Protein AF-A0A7J9TNV3-F1 (afdb_monomer)

pLDDT: mean 76.49, std 9.89, range [49.19, 90.56]

Nearest PDB structures (foldseek):
  3q84-assembly2_H  TM=3.879E-01  e=8.525E+00  Homo sapiens
  6ixg-assembly2_B  TM=2.573E-01  e=8.007E+00  Homo sapiens

Sequence (112 aa):
MNIDLKENTARYLLFAIIISISIIVYSFFTGTLLWGIIAAVLIIILTLLLSEFIISQVKIVNFIEKVKGFLIEPSKTYDASKEDTLGDATKYFVILMMIFAILNVISSHVFF

Foldseek 3Di:
DVVVLVVVLVVLLVVLVVVLVVLCVVCVVVVNNVVSNVVSVVSNVVSVVVSVVVVVVVVVVVVVVLVVCCVVPVPVSCVVCVPDDPVVVVVVVVVVVVVVVVVVVVVVVVVD

Secondary structure (DSSP, 8-state):
-HHHHHHHHHHHHHHHHHHHHHHHHHHHHTT-HHHHHHHHHHHHHHHHHHHHHHHHHHHHHHHHHHHHHHHH-HHHHHHHHTT--THHHHHHHHHHHHHHHHHHHHHHHH--

Solvent-accessible surface area (backbone atoms only — not comparable to full-atom values): 6152 Å² total; per-residue (Å²): 113,73,64,61,51,53,51,52,48,51,52,53,51,54,52,43,49,55,51,28,52,52,41,38,56,52,17,54,77,70,74,41,45,71,60,20,50,53,51,31,52,50,50,49,53,50,52,53,53,52,52,53,48,54,53,52,52,53,51,50,54,53,47,52,50,48,53,53,34,42,75,76,44,43,70,68,40,46,70,75,46,73,82,69,68,66,66,65,62,51,51,55,54,54,52,51,52,51,52,54,53,52,51,51,56,54,51,57,63,74,78,104

Radius of gyration: 20.19 Å; Cα contacts (8 Å, |Δi|>4): 38; chains: 1; bounding box: 49×39×49 Å

Structure (mmCIF, N/CA/C/O backbone):
data_AF-A0A7J9TNV3-F1
#
_entry.id   AF-A0A7J9TNV3-F1
#
loop_
_atom_site.group_PDB
_atom_site.id
_atom_site.type_symbol
_atom_site.label_atom_id
_atom_site.label_alt_id
_atom_site.label_comp_id
_atom_site.label_asym_id
_atom_site.label_entity_id
_atom_site.label_seq_id
_atom_site.pdbx_PDB_ins_code
_atom_site.Cartn_x
_atom_site.Cartn_y
_atom_site.Cartn_z
_atom_site.occupancy
_atom_site.B_iso_or_equiv
_atom_site.auth_seq_id
_atom_site.auth_comp_id
_atom_site.auth_asym_id
_atom_site.auth_atom_id
_atom_site.pdbx_PDB_model_num
ATOM 1 N N . MET A 1 1 ? -9.564 14.264 11.545 1.00 51.31 1 MET A N 1
ATOM 2 C CA . MET A 1 1 ? -9.025 12.899 11.751 1.00 51.31 1 MET A CA 1
ATOM 3 C C . MET A 1 1 ? -8.926 12.084 10.460 1.00 51.31 1 MET A C 1
ATOM 5 O O . MET A 1 1 ? -7.852 11.577 10.190 1.00 51.31 1 MET A O 1
ATOM 9 N N . ASN A 1 2 ? -9.973 11.975 9.625 1.00 51.62 2 ASN A N 1
ATOM 10 C CA . ASN A 1 2 ? -9.883 11.228 8.350 1.00 51.62 2 ASN A CA 1
ATOM 11 C C . ASN A 1 2 ? -9.091 11.984 7.246 1.00 51.62 2 ASN A C 1
ATOM 13 O O . ASN A 1 2 ? -8.449 11.376 6.396 1.00 51.62 2 ASN A O 1
ATOM 17 N N . ILE A 1 3 ? -9.088 13.324 7.294 1.00 58.34 3 ILE A N 1
ATOM 18 C CA . ILE A 1 3 ? -8.397 14.191 6.320 1.00 58.34 3 ILE A CA 1
ATOM 19 C C . ILE A 1 3 ? -6.869 14.136 6.505 1.00 58.34 3 ILE A C 1
ATOM 21 O O . ILE A 1 3 ? -6.164 13.881 5.532 1.00 58.34 3 ILE A O 1
ATOM 25 N N . ASP A 1 4 ? -6.372 14.246 7.743 1.00 61.09 4 ASP A N 1
ATOM 26 C CA . ASP A 1 4 ? -4.941 14.087 8.064 1.00 61.09 4 ASP A CA 1
ATOM 27 C C . ASP A 1 4 ? -4.385 12.727 7.638 1.00 61.09 4 ASP A C 1
ATOM 29 O O . ASP A 1 4 ? -3.266 12.622 7.146 1.00 61.09 4 ASP A O 1
ATOM 33 N N . LEU A 1 5 ? -5.174 11.663 7.794 1.00 62.84 5 LEU A N 1
ATOM 34 C CA . LEU A 1 5 ? -4.738 10.307 7.473 1.00 62.84 5 LEU A CA 1
ATOM 35 C C . LEU A 1 5 ? -4.632 10.083 5.961 1.00 62.84 5 LEU A C 1
ATOM 37 O O . LEU A 1 5 ? -3.684 9.452 5.486 1.00 62.84 5 LEU A O 1
ATOM 41 N N . LYS A 1 6 ? -5.571 10.650 5.195 1.00 64.44 6 LYS A N 1
ATOM 42 C CA . LYS A 1 6 ? -5.529 10.644 3.730 1.00 64.44 6 LYS A CA 1
ATOM 43 C C . LYS A 1 6 ? -4.349 11.463 3.203 1.00 64.44 6 LYS A C 1
ATOM 45 O O . LYS A 1 6 ? -3.681 11.029 2.268 1.00 64.44 6 LYS A O 1
ATOM 50 N N . GLU A 1 7 ? -4.060 12.605 3.826 1.00 70.94 7 GLU A N 1
ATOM 51 C CA . GLU A 1 7 ? -2.897 13.431 3.493 1.00 70.94 7 GLU A CA 1
ATOM 52 C C . GLU A 1 7 ? -1.580 12.705 3.799 1.00 70.94 7 GLU A C 1
ATOM 54 O O . GLU A 1 7 ? -0.676 12.682 2.965 1.00 70.94 7 GLU A O 1
ATOM 59 N N . ASN A 1 8 ? -1.485 12.038 4.951 1.00 72.94 8 ASN A N 1
ATOM 60 C CA . ASN A 1 8 ? -0.287 11.289 5.317 1.00 72.94 8 ASN A CA 1
ATOM 61 C C . ASN A 1 8 ? -0.070 10.091 4.378 1.00 72.94 8 ASN A C 1
ATOM 63 O O . ASN A 1 8 ? 1.040 9.857 3.906 1.00 72.94 8 ASN A O 1
ATOM 67 N N . THR A 1 9 ? -1.147 9.394 4.008 1.00 74.25 9 THR A N 1
ATOM 68 C CA . THR A 1 9 ? -1.109 8.312 3.008 1.00 74.25 9 THR A CA 1
ATOM 69 C C . THR A 1 9 ? -0.636 8.820 1.643 1.00 74.25 9 THR A C 1
ATOM 71 O O . THR A 1 9 ? 0.215 8.195 1.014 1.00 74.25 9 THR A O 1
ATOM 74 N N . ALA A 1 10 ? -1.114 9.989 1.204 1.00 79.69 10 ALA A N 1
ATOM 75 C CA . ALA A 1 10 ? -0.658 10.613 -0.037 1.00 79.69 10 ALA A CA 1
ATOM 76 C C . ALA A 1 10 ? 0.837 10.969 0.010 1.00 79.69 10 ALA A C 1
ATOM 78 O O . ALA A 1 10 ? 1.554 10.728 -0.959 1.00 79.69 10 ALA A O 1
ATOM 79 N N . ARG A 1 11 ? 1.333 11.474 1.146 1.00 80.06 11 ARG A N 1
ATOM 80 C CA . ARG A 1 11 ? 2.765 11.748 1.344 1.00 80.06 11 ARG A CA 1
ATOM 81 C C . ARG A 1 11 ? 3.603 10.470 1.227 1.00 80.06 11 ARG A C 1
ATOM 83 O O . ARG A 1 11 ? 4.596 10.478 0.504 1.00 80.06 11 ARG A O 1
ATOM 90 N N . TYR A 1 12 ? 3.191 9.361 1.850 1.00 80.94 12 TYR A N 1
ATOM 91 C CA . TYR A 1 12 ? 3.894 8.075 1.720 1.00 80.94 12 TYR A CA 1
ATOM 92 C C . TYR A 1 12 ? 3.911 7.549 0.279 1.00 80.94 12 TYR A C 1
ATOM 94 O O . TYR A 1 12 ? 4.951 7.086 -0.187 1.00 80.94 12 TYR A O 1
ATOM 102 N N . LEU A 1 13 ? 2.799 7.675 -0.453 1.00 81.69 13 LEU A N 1
ATOM 103 C CA . LEU A 1 13 ? 2.732 7.294 -1.867 1.00 81.69 13 LEU A CA 1
ATOM 104 C C . LE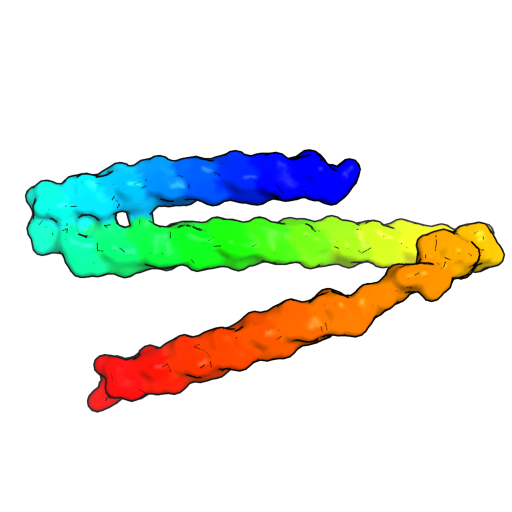U A 1 13 ? 3.669 8.138 -2.739 1.00 81.69 13 LEU A C 1
ATOM 106 O O . LEU A 1 13 ? 4.351 7.592 -3.603 1.00 81.69 13 LEU A O 1
ATOM 110 N N . LEU A 1 14 ? 3.757 9.447 -2.491 1.00 84.00 14 LEU A N 1
ATOM 111 C CA . LEU A 1 14 ? 4.684 10.325 -3.208 1.00 84.00 14 LEU A CA 1
ATOM 112 C C . LEU A 1 14 ? 6.146 9.919 -2.980 1.00 84.00 14 LEU A C 1
ATOM 114 O O . LEU A 1 14 ? 6.904 9.809 -3.944 1.00 84.00 14 LEU A O 1
ATOM 118 N N . PHE A 1 15 ? 6.540 9.628 -1.737 1.00 85.00 15 PHE A N 1
ATOM 119 C CA . PHE A 1 15 ? 7.888 9.129 -1.446 1.00 85.00 15 PHE A CA 1
ATOM 120 C C . PHE A 1 15 ? 8.165 7.780 -2.116 1.00 85.00 15 PHE A C 1
ATOM 122 O O . PHE A 1 15 ? 9.225 7.604 -2.717 1.00 85.00 15 PHE A O 1
ATOM 129 N N . ALA A 1 16 ? 7.208 6.850 -2.067 1.00 84.19 16 ALA A N 1
ATOM 130 C CA . ALA A 1 16 ? 7.342 5.547 -2.710 1.00 84.19 16 ALA A CA 1
ATOM 131 C C . ALA A 1 16 ? 7.533 5.676 -4.227 1.00 84.19 16 ALA A C 1
ATOM 133 O O . ALA A 1 16 ? 8.388 4.992 -4.782 1.00 84.19 16 ALA A O 1
ATOM 134 N N . ILE A 1 17 ? 6.810 6.588 -4.886 1.00 87.12 17 ILE A N 1
ATOM 135 C CA . ILE A 1 17 ? 6.955 6.866 -6.323 1.00 87.12 17 ILE A CA 1
ATOM 136 C C . ILE A 1 17 ? 8.354 7.409 -6.640 1.00 87.12 17 ILE A C 1
ATOM 138 O O . ILE A 1 17 ? 9.001 6.913 -7.560 1.00 87.12 17 ILE A O 1
ATOM 142 N N . ILE A 1 18 ? 8.853 8.376 -5.864 1.00 89.94 18 ILE A N 1
ATOM 143 C CA . ILE A 1 18 ? 10.191 8.959 -6.065 1.00 89.94 18 ILE A CA 1
ATOM 144 C C . ILE A 1 18 ? 11.286 7.887 -5.926 1.00 89.94 18 ILE A C 1
ATOM 146 O O . ILE A 1 18 ? 12.202 7.814 -6.750 1.00 89.94 18 ILE A O 1
ATOM 150 N N . ILE A 1 19 ? 11.173 7.020 -4.917 1.00 89.81 19 ILE A N 1
ATOM 151 C CA . ILE A 1 19 ? 12.099 5.901 -4.701 1.00 89.81 19 ILE A CA 1
ATOM 152 C C . ILE A 1 19 ? 12.000 4.888 -5.848 1.00 89.81 19 ILE A C 1
ATOM 154 O O . ILE A 1 19 ? 1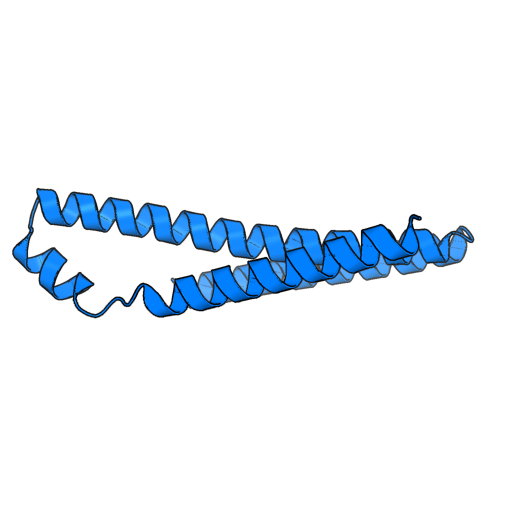3.024 4.476 -6.387 1.00 89.81 19 ILE A O 1
ATOM 158 N N . SER A 1 20 ? 10.782 4.538 -6.271 1.00 87.50 20 SER A N 1
ATOM 159 C CA . SER A 1 20 ? 10.538 3.624 -7.394 1.00 87.50 20 SER A CA 1
ATOM 160 C C . SER A 1 20 ? 11.194 4.117 -8.683 1.00 87.50 20 SER A C 1
ATOM 162 O O . SER A 1 20 ? 11.921 3.372 -9.334 1.00 87.50 20 SER A O 1
ATOM 164 N N . ILE A 1 21 ? 10.997 5.393 -9.023 1.00 89.75 21 ILE A N 1
ATOM 165 C CA . ILE A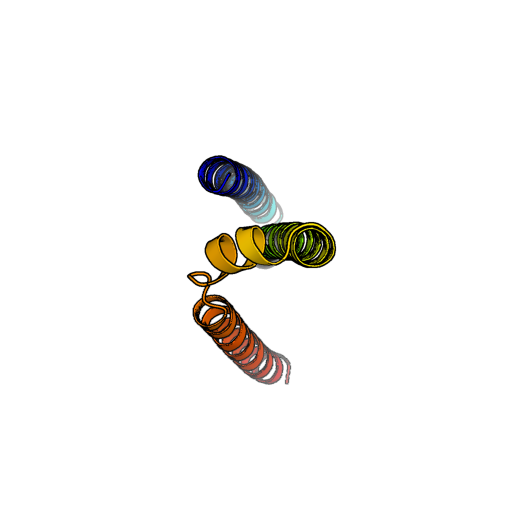 1 21 ? 11.595 6.016 -10.209 1.00 89.75 21 ILE A CA 1
ATOM 166 C C . ILE A 1 21 ? 13.123 5.960 -10.121 1.00 89.75 21 ILE A C 1
ATOM 168 O O . ILE A 1 21 ? 13.780 5.572 -11.084 1.00 89.75 21 ILE A O 1
ATOM 172 N N . SER A 1 22 ? 13.687 6.282 -8.956 1.00 89.00 22 SER A N 1
ATOM 173 C CA . SER A 1 22 ? 15.138 6.255 -8.736 1.00 89.00 22 SER A CA 1
ATOM 174 C C . SER A 1 22 ? 15.724 4.849 -8.922 1.00 89.00 22 SER A C 1
ATOM 176 O O . SER A 1 22 ? 16.772 4.692 -9.549 1.00 89.00 22 SER A O 1
ATOM 178 N N . ILE A 1 23 ? 15.027 3.816 -8.439 1.00 89.56 23 ILE A N 1
ATOM 179 C CA . ILE A 1 23 ? 15.427 2.408 -8.583 1.00 89.56 23 ILE A CA 1
ATOM 180 C C . ILE A 1 23 ? 15.331 1.947 -10.036 1.00 89.56 23 ILE A C 1
ATOM 182 O O . ILE A 1 23 ? 16.240 1.279 -10.522 1.00 89.56 23 ILE A O 1
ATOM 186 N N . ILE A 1 24 ? 14.263 2.318 -10.746 1.00 88.19 24 ILE A N 1
ATOM 187 C CA . ILE A 1 24 ? 14.090 1.969 -12.161 1.00 88.19 24 ILE A CA 1
ATOM 188 C C . ILE A 1 24 ? 15.208 2.592 -13.001 1.00 88.19 24 ILE A C 1
ATOM 190 O O . ILE A 1 24 ? 15.819 1.900 -13.815 1.00 88.19 24 ILE A O 1
ATOM 194 N N . VAL A 1 25 ? 15.523 3.871 -12.767 1.00 90.56 25 VAL A N 1
ATOM 195 C CA . VAL A 1 25 ? 16.619 4.562 -13.460 1.00 90.56 25 VAL A CA 1
ATOM 196 C C . VAL A 1 25 ? 17.958 3.891 -13.156 1.00 90.56 25 VAL A C 1
ATOM 198 O O . VAL A 1 25 ? 18.694 3.568 -14.083 1.00 90.56 25 VAL A O 1
ATOM 201 N N . TYR A 1 26 ? 18.262 3.611 -11.886 1.00 87.56 26 TYR A N 1
ATOM 202 C CA . TYR A 1 26 ? 19.494 2.914 -11.504 1.00 87.56 26 TYR A CA 1
ATOM 203 C C . TYR A 1 26 ? 19.610 1.534 -12.169 1.00 87.56 26 TYR A C 1
ATOM 205 O O . TYR A 1 26 ? 20.645 1.189 -12.736 1.00 87.56 26 TYR A O 1
ATOM 213 N N . SER A 1 27 ? 18.519 0.771 -12.162 1.00 88.75 27 SER A N 1
ATOM 214 C CA . SER A 1 27 ? 18.466 -0.583 -12.707 1.00 88.75 27 SER A CA 1
ATOM 215 C C . SER A 1 27 ? 18.616 -0.634 -14.232 1.00 88.75 27 SER A C 1
ATOM 217 O O . SER A 1 27 ? 19.151 -1.609 -14.769 1.00 88.75 27 SER A O 1
ATOM 219 N N . PHE A 1 28 ? 18.204 0.430 -14.932 1.00 86.94 28 PHE A N 1
ATOM 220 C CA . PHE A 1 28 ? 18.467 0.604 -16.360 1.00 86.94 28 PHE A CA 1
ATOM 221 C C . PHE A 1 28 ? 19.974 0.694 -16.648 1.00 86.94 28 PHE A C 1
ATOM 223 O O . PHE A 1 28 ? 20.461 0.026 -17.557 1.00 86.94 28 PHE A O 1
ATOM 230 N N . PHE A 1 29 ? 20.731 1.448 -15.842 1.00 87.19 29 PHE A N 1
ATOM 231 C CA . PHE A 1 29 ? 22.183 1.591 -16.017 1.00 87.19 29 PHE A CA 1
ATOM 232 C C . PHE A 1 29 ? 22.967 0.314 -15.696 1.00 87.19 29 PHE A C 1
ATOM 234 O O . PHE A 1 29 ? 24.001 0.064 -16.310 1.00 87.19 29 PHE A O 1
ATOM 241 N N . THR A 1 30 ? 22.489 -0.508 -14.762 1.00 87.56 30 THR A N 1
ATOM 242 C CA . THR A 1 30 ? 23.171 -1.747 -14.352 1.00 87.56 30 THR A CA 1
ATOM 243 C C . THR A 1 30 ? 22.800 -2.966 -15.198 1.00 87.56 30 THR A C 1
ATOM 245 O O . THR A 1 30 ? 23.290 -4.061 -14.929 1.00 87.56 30 THR A O 1
ATOM 248 N N . GLY A 1 31 ? 21.925 -2.815 -16.199 1.00 84.62 31 GLY A N 1
ATOM 249 C CA . GLY A 1 31 ? 21.471 -3.920 -17.052 1.00 84.62 31 GLY A CA 1
ATOM 250 C C . GLY A 1 31 ? 20.570 -4.935 -16.337 1.00 84.62 31 GLY A C 1
ATOM 251 O O . GLY A 1 31 ? 20.325 -6.019 -16.857 1.00 84.62 31 GLY A O 1
ATOM 252 N N . THR A 1 32 ? 20.052 -4.599 -15.154 1.00 89.12 32 THR A N 1
ATOM 253 C CA . THR A 1 32 ? 19.218 -5.484 -14.322 1.00 89.12 32 THR A CA 1
ATOM 254 C C . THR A 1 32 ? 17.754 -5.049 -14.303 1.00 89.12 32 THR A C 1
ATOM 256 O O . THR A 1 32 ? 17.061 -5.288 -13.319 1.00 89.12 32 THR A O 1
ATOM 259 N N . LEU A 1 33 ? 17.272 -4.431 -15.390 1.00 82.69 33 LEU A N 1
ATOM 260 C CA . LEU A 1 33 ? 15.971 -3.749 -15.485 1.00 82.69 33 LEU A CA 1
ATOM 261 C C . LEU A 1 33 ? 14.801 -4.537 -14.876 1.00 82.69 33 LEU A C 1
ATOM 263 O O . LEU A 1 33 ? 13.965 -3.981 -14.165 1.00 82.69 33 LEU A O 1
ATOM 267 N N . LEU A 1 34 ? 14.755 -5.844 -15.139 1.00 79.94 34 LEU A N 1
ATOM 268 C CA . LEU A 1 34 ? 13.692 -6.725 -14.663 1.00 79.94 34 LEU A CA 1
ATOM 269 C C . LEU A 1 34 ? 13.650 -6.788 -13.124 1.00 79.94 34 LEU A C 1
ATOM 271 O O . LEU A 1 34 ? 12.577 -6.700 -12.533 1.00 79.94 34 LEU A O 1
ATOM 275 N N . TRP A 1 35 ? 14.814 -6.833 -12.467 1.00 81.19 35 TRP A N 1
ATOM 276 C CA . TRP A 1 35 ? 14.934 -6.790 -11.006 1.00 81.19 35 TRP A CA 1
ATOM 277 C C . TRP A 1 35 ? 14.569 -5.421 -10.429 1.00 81.19 35 TRP A C 1
ATOM 279 O O . TRP A 1 35 ? 13.952 -5.355 -9.367 1.00 81.19 35 TRP A O 1
ATOM 289 N N . GLY A 1 36 ? 14.890 -4.334 -11.135 1.00 85.62 36 GLY A N 1
ATOM 290 C CA . GLY A 1 36 ? 14.483 -2.984 -10.741 1.00 85.62 36 GLY A CA 1
ATOM 291 C C . GLY A 1 36 ? 12.971 -2.795 -10.756 1.00 85.62 36 GLY A C 1
ATOM 292 O O . GLY A 1 36 ? 12.416 -2.234 -9.815 1.00 85.62 36 GLY A O 1
ATOM 293 N N . ILE A 1 37 ? 12.293 -3.318 -11.782 1.00 85.62 37 ILE A N 1
ATOM 294 C CA . ILE A 1 37 ? 10.826 -3.287 -11.875 1.00 85.62 37 ILE A CA 1
ATOM 295 C C . ILE A 1 37 ? 10.200 -4.128 -10.756 1.00 85.62 37 ILE A C 1
ATOM 297 O O . ILE A 1 37 ? 9.271 -3.665 -10.095 1.00 85.62 37 ILE A O 1
ATOM 301 N N . ILE A 1 38 ? 10.730 -5.327 -10.488 1.00 87.25 38 ILE A N 1
ATOM 302 C CA . ILE A 1 38 ? 10.259 -6.176 -9.382 1.00 87.25 38 ILE A CA 1
ATOM 303 C C . ILE A 1 38 ? 10.404 -5.446 -8.037 1.00 87.25 38 ILE A C 1
ATOM 305 O O . ILE A 1 38 ? 9.453 -5.406 -7.257 1.00 87.25 38 ILE A O 1
ATOM 309 N N . ALA A 1 39 ? 11.554 -4.818 -7.775 1.00 86.44 39 ALA A N 1
ATOM 310 C CA . ALA A 1 39 ? 11.789 -4.057 -6.548 1.00 86.44 39 ALA A CA 1
ATOM 311 C C . ALA A 1 39 ? 10.853 -2.842 -6.422 1.00 86.44 39 ALA A C 1
ATOM 313 O O . ALA A 1 39 ? 10.284 -2.606 -5.358 1.00 86.44 39 ALA A O 1
ATOM 314 N N . ALA A 1 40 ? 10.647 -2.103 -7.514 1.00 86.06 40 ALA A N 1
ATOM 315 C CA . ALA A 1 40 ? 9.730 -0.969 -7.583 1.00 86.06 40 ALA A CA 1
ATOM 316 C C . ALA A 1 40 ? 8.286 -1.368 -7.230 1.00 86.06 40 ALA A C 1
ATOM 318 O O . ALA A 1 40 ? 7.656 -0.746 -6.369 1.00 86.06 40 ALA A O 1
ATOM 319 N N . VAL A 1 41 ? 7.786 -2.448 -7.840 1.00 87.62 41 VAL A N 1
ATOM 320 C CA . VAL A 1 41 ? 6.448 -2.995 -7.572 1.00 87.62 41 VAL A CA 1
ATOM 321 C C . VAL A 1 41 ? 6.330 -3.470 -6.124 1.00 87.62 41 VAL A C 1
ATOM 323 O O . VAL A 1 41 ? 5.347 -3.151 -5.454 1.00 87.62 41 VAL A O 1
ATOM 326 N N . LEU A 1 42 ? 7.345 -4.169 -5.609 1.00 87.69 42 LEU A N 1
ATOM 327 C CA . LEU A 1 42 ? 7.359 -4.649 -4.229 1.00 87.69 42 LEU A CA 1
ATOM 328 C C . LEU A 1 42 ? 7.289 -3.493 -3.220 1.00 87.69 42 LEU A C 1
ATOM 330 O O . LEU A 1 42 ? 6.536 -3.571 -2.253 1.00 87.69 42 LEU A O 1
ATOM 334 N N . ILE A 1 43 ? 8.019 -2.400 -3.460 1.00 87.94 43 ILE A N 1
ATOM 335 C CA . ILE A 1 43 ? 8.011 -1.207 -2.599 1.00 87.94 43 ILE A CA 1
ATOM 336 C C . ILE A 1 43 ? 6.638 -0.521 -2.602 1.00 87.94 43 ILE A C 1
ATOM 338 O O . ILE A 1 43 ? 6.157 -0.097 -1.548 1.00 87.94 43 ILE A O 1
ATOM 342 N N . ILE A 1 44 ? 5.981 -0.432 -3.762 1.00 85.94 44 ILE A N 1
ATOM 343 C CA . ILE A 1 44 ? 4.630 0.138 -3.872 1.00 85.94 44 ILE A CA 1
ATOM 344 C C . ILE A 1 44 ? 3.627 -0.713 -3.086 1.00 85.94 44 ILE A C 1
ATOM 346 O O . ILE A 1 44 ? 2.867 -0.176 -2.279 1.00 85.94 44 ILE A O 1
ATOM 350 N N . ILE A 1 45 ? 3.664 -2.037 -3.265 1.00 86.56 45 ILE A N 1
ATOM 351 C CA . ILE A 1 45 ? 2.798 -2.974 -2.536 1.00 86.56 45 ILE A CA 1
ATOM 352 C C . ILE A 1 45 ? 3.045 -2.878 -1.026 1.00 86.56 45 ILE A C 1
ATOM 354 O O . ILE A 1 45 ? 2.093 -2.790 -0.251 1.00 86.56 45 ILE A O 1
ATOM 358 N N . LEU A 1 46 ? 4.310 -2.835 -0.601 1.00 85.75 46 LEU A N 1
ATOM 359 C CA . LEU A 1 46 ? 4.682 -2.701 0.806 1.00 85.75 46 LEU A CA 1
ATOM 360 C C . LEU A 1 46 ? 4.141 -1.401 1.417 1.00 85.75 46 LEU A C 1
ATOM 362 O O . LEU A 1 46 ? 3.614 -1.411 2.527 1.00 85.75 46 LEU A O 1
ATOM 366 N N . THR A 1 47 ? 4.225 -0.290 0.683 1.00 84.00 47 THR A N 1
ATOM 367 C CA . THR A 1 47 ? 3.729 1.016 1.142 1.00 84.00 47 THR A CA 1
ATOM 368 C C . THR A 1 47 ? 2.207 1.017 1.293 1.00 84.00 47 THR A C 1
ATOM 370 O O . THR A 1 47 ? 1.688 1.508 2.297 1.00 84.00 47 THR A O 1
ATOM 373 N N . LEU A 1 48 ? 1.486 0.423 0.336 1.00 82.88 48 LEU A N 1
ATOM 374 C CA . LEU A 1 48 ? 0.031 0.270 0.413 1.00 82.88 48 LEU A CA 1
ATOM 375 C C . LEU A 1 48 ? -0.372 -0.566 1.632 1.00 82.88 48 LEU A C 1
ATOM 377 O O . LEU A 1 48 ? -1.211 -0.133 2.421 1.00 82.88 48 LEU A O 1
ATOM 381 N N . LEU A 1 49 ? 0.285 -1.707 1.842 1.00 83.75 49 LEU A N 1
ATOM 382 C CA . LEU A 1 49 ? -0.013 -2.605 2.956 1.00 83.75 49 LEU A CA 1
ATOM 383 C C . LEU A 1 49 ? 0.255 -1.947 4.315 1.00 83.75 49 LEU A C 1
ATOM 385 O O . LEU A 1 49 ? -0.564 -2.055 5.226 1.00 83.75 49 LEU A O 1
ATOM 389 N N . LEU A 1 50 ? 1.366 -1.218 4.452 1.00 81.12 50 LEU A N 1
ATOM 390 C CA . LEU A 1 50 ? 1.672 -0.479 5.677 1.00 81.12 50 LEU A CA 1
ATOM 391 C C . LEU A 1 50 ? 0.651 0.635 5.943 1.00 81.12 50 LEU A C 1
ATOM 393 O O . LEU A 1 50 ? 0.258 0.829 7.092 1.00 81.12 50 LEU A O 1
ATOM 397 N N . SER A 1 51 ? 0.174 1.334 4.907 1.00 75.00 51 SER A N 1
ATOM 398 C CA . SER A 1 51 ? -0.848 2.377 5.072 1.00 75.00 51 SER A CA 1
ATOM 399 C C . SER A 1 51 ? -2.184 1.814 5.579 1.00 75.00 51 SER A C 1
ATOM 401 O O . SER A 1 51 ? -2.743 2.319 6.555 1.00 75.00 51 SER A O 1
ATOM 403 N N . GLU A 1 52 ? -2.637 0.702 4.997 1.00 80.12 52 GLU A N 1
ATOM 404 C CA . GLU A 1 52 ? -3.829 -0.052 5.412 1.00 80.12 52 GLU A CA 1
ATOM 405 C C . GLU A 1 52 ? -3.686 -0.577 6.850 1.00 80.12 52 GLU A C 1
ATOM 407 O O . GLU A 1 52 ? -4.609 -0.484 7.665 1.00 80.12 52 GLU A O 1
ATOM 412 N N . PHE A 1 53 ? -2.496 -1.072 7.201 1.00 80.56 53 PHE A N 1
ATOM 413 C CA . PHE A 1 53 ? -2.202 -1.569 8.541 1.00 80.56 53 PHE A CA 1
ATOM 414 C C . PHE A 1 53 ? -2.297 -0.464 9.601 1.00 80.56 53 PHE A C 1
ATOM 416 O O . PHE A 1 53 ? -2.943 -0.662 10.631 1.00 80.56 53 PHE A O 1
ATOM 423 N N . ILE A 1 54 ? -1.726 0.718 9.348 1.00 75.50 54 ILE A N 1
ATOM 424 C CA . ILE A 1 54 ? -1.818 1.864 10.268 1.00 75.50 54 ILE A CA 1
ATOM 425 C C . ILE A 1 54 ? -3.282 2.283 10.472 1.00 75.50 54 ILE A C 1
ATOM 427 O O . ILE A 1 54 ? -3.707 2.493 11.610 1.00 75.50 54 ILE A O 1
ATOM 431 N N . ILE A 1 55 ? -4.086 2.330 9.402 1.00 74.81 55 ILE A N 1
ATOM 432 C CA . ILE A 1 55 ? -5.530 2.618 9.483 1.00 74.81 55 ILE A CA 1
ATOM 433 C C . ILE A 1 55 ? -6.247 1.592 10.371 1.00 74.81 55 ILE A C 1
ATOM 435 O O . ILE A 1 55 ? -7.079 1.957 11.207 1.00 74.81 55 ILE A O 1
ATOM 439 N N . SER A 1 56 ? -5.918 0.309 10.213 1.00 78.31 56 SER A N 1
ATOM 440 C CA . SER A 1 56 ? -6.488 -0.769 11.021 1.00 78.31 56 SER A CA 1
ATOM 441 C C . SER A 1 56 ? -6.159 -0.609 12.508 1.00 78.31 56 SER A C 1
ATOM 443 O O . SER A 1 56 ? -7.046 -0.750 13.350 1.00 78.31 56 SER A O 1
ATOM 445 N N . GLN A 1 57 ? -4.915 -0.260 12.849 1.00 76.00 57 GLN A N 1
ATOM 446 C CA . GLN A 1 57 ? -4.516 -0.022 14.241 1.00 76.00 57 GLN A CA 1
ATOM 447 C C . GLN A 1 57 ? -5.259 1.175 14.853 1.00 76.00 57 GLN A C 1
ATOM 449 O O . GLN A 1 57 ? -5.748 1.089 15.978 1.00 76.00 57 GLN A O 1
ATOM 454 N N . VAL A 1 58 ? -5.436 2.266 14.100 1.00 78.81 58 VAL A N 1
ATOM 455 C CA . VAL A 1 58 ? -6.204 3.441 14.555 1.00 78.81 58 VAL A CA 1
ATOM 456 C C . VAL A 1 58 ? -7.666 3.083 14.845 1.00 78.81 58 VAL A C 1
ATOM 458 O O . VAL A 1 58 ? -8.218 3.526 15.853 1.00 78.81 58 VAL A O 1
ATOM 461 N N . LYS A 1 59 ? -8.294 2.234 14.019 1.00 80.12 59 LYS A N 1
ATOM 462 C CA . LYS A 1 59 ? -9.656 1.733 14.282 1.00 80.12 59 LYS A CA 1
ATOM 463 C C . LYS A 1 59 ? -9.730 0.904 15.566 1.00 80.12 59 LYS A C 1
ATOM 465 O O . LYS A 1 59 ? -10.692 1.054 16.313 1.00 80.12 59 LYS A O 1
ATOM 470 N N . ILE A 1 60 ? -8.725 0.071 15.839 1.00 77.44 60 ILE A N 1
ATOM 471 C CA . ILE A 1 60 ? -8.653 -0.741 17.064 1.00 77.44 60 ILE A CA 1
ATOM 472 C C . ILE A 1 60 ? -8.534 0.150 18.306 1.00 77.44 60 ILE A C 1
ATOM 474 O O . ILE A 1 60 ? -9.261 -0.065 19.272 1.00 77.44 60 ILE A O 1
ATOM 478 N N . VAL A 1 61 ? -7.680 1.178 18.282 1.00 83.00 61 VAL A N 1
ATOM 479 C CA . VAL A 1 61 ? -7.547 2.121 19.409 1.00 83.00 61 VAL A CA 1
ATOM 480 C C . VAL A 1 61 ? -8.864 2.864 19.660 1.00 83.00 61 VAL A C 1
ATOM 482 O O . VAL A 1 61 ? -9.330 2.905 20.796 1.00 83.00 61 VAL A O 1
ATOM 485 N N . ASN A 1 62 ? -9.520 3.351 18.603 1.00 79.75 62 ASN A N 1
ATOM 486 C CA . ASN A 1 62 ? -10.824 4.015 18.703 1.00 79.75 62 ASN A CA 1
ATOM 487 C C . ASN A 1 62 ? -11.924 3.067 19.231 1.00 79.75 62 ASN A C 1
ATOM 489 O O . ASN A 1 62 ? -12.782 3.453 20.023 1.00 79.75 62 ASN A O 1
ATOM 493 N N . PHE A 1 63 ? -11.887 1.790 18.842 1.00 79.56 63 PHE A N 1
ATOM 494 C CA . PHE A 1 63 ? -12.782 0.771 19.389 1.00 79.56 63 PHE A CA 1
ATOM 495 C C . PHE A 1 63 ? -12.538 0.536 20.885 1.00 79.56 63 PHE A C 1
ATOM 497 O O . PHE A 1 63 ? -13.493 0.464 21.653 1.00 79.56 63 PHE A O 1
ATOM 504 N N . ILE A 1 64 ? -11.277 0.467 21.324 1.00 76.50 64 ILE A N 1
ATOM 505 C CA . ILE A 1 64 ? -10.930 0.327 22.745 1.00 76.50 64 ILE A CA 1
ATOM 506 C C . ILE A 1 64 ? -11.424 1.537 23.550 1.00 76.50 64 ILE A C 1
ATOM 508 O O . ILE A 1 64 ? -11.940 1.360 24.654 1.00 76.50 64 ILE A O 1
ATOM 512 N N . GLU A 1 65 ? -11.319 2.753 23.011 1.00 78.56 65 GLU A N 1
ATOM 513 C CA . GLU A 1 65 ? -11.895 3.951 23.633 1.00 78.56 65 GLU A CA 1
ATOM 514 C C . GLU A 1 65 ? -13.417 3.864 23.745 1.00 78.56 65 GLU A C 1
ATOM 516 O O . GLU A 1 65 ? -13.955 4.142 24.816 1.00 78.56 65 GLU A O 1
ATOM 521 N N . LYS A 1 66 ? -14.113 3.383 22.706 1.00 71.38 66 LYS A N 1
ATOM 522 C CA . LYS A 1 66 ? -15.557 3.116 22.779 1.00 71.38 66 LYS A CA 1
ATOM 523 C C . LYS A 1 66 ? -15.892 2.062 23.829 1.00 71.38 66 LYS A C 1
ATOM 525 O O . LYS A 1 66 ? -16.799 2.284 24.618 1.00 71.38 66 LYS A O 1
ATOM 530 N N . VAL A 1 67 ? -15.159 0.950 23.906 1.00 75.00 67 VAL A N 1
ATOM 531 C CA . VAL A 1 67 ? -15.372 -0.079 24.943 1.00 75.00 67 VAL A CA 1
ATOM 532 C C . VAL A 1 67 ? -15.186 0.512 26.341 1.00 75.00 67 VAL A C 1
ATOM 534 O O . VAL A 1 67 ? -16.023 0.292 27.211 1.00 75.00 67 VAL A O 1
ATOM 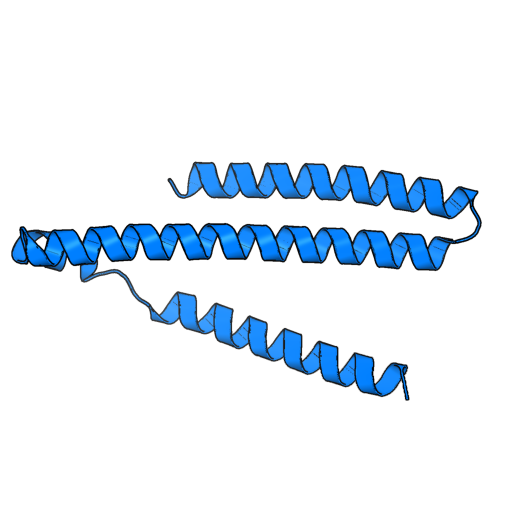537 N N . LYS A 1 68 ? -14.145 1.322 26.563 1.00 70.31 68 LYS A N 1
ATOM 538 C CA . LYS A 1 68 ? -13.958 2.040 27.834 1.00 70.31 68 LYS A CA 1
ATOM 539 C C . LYS A 1 68 ? -15.094 3.029 28.110 1.00 70.31 68 LYS A C 1
ATOM 541 O O . LYS A 1 68 ? -15.585 3.076 29.232 1.00 70.31 68 LYS A O 1
ATOM 546 N N . GLY A 1 69 ? -15.548 3.766 27.099 1.00 72.69 69 GLY A N 1
ATOM 547 C CA . GLY A 1 69 ? -16.705 4.657 27.190 1.00 72.69 69 GLY A CA 1
ATOM 548 C C . GLY A 1 69 ? -17.991 3.912 27.550 1.00 72.69 69 GLY A C 1
ATOM 549 O O . GLY A 1 69 ? -18.746 4.380 28.394 1.00 72.69 69 GLY A O 1
ATOM 550 N N . PHE A 1 70 ? -18.200 2.709 27.010 1.00 72.12 70 PHE A N 1
ATOM 551 C CA . PHE A 1 70 ? -19.312 1.828 27.377 1.00 72.12 70 PHE A CA 1
ATOM 552 C C . PHE A 1 70 ? -19.250 1.365 28.838 1.00 72.12 70 PHE A C 1
ATOM 554 O O . PHE A 1 70 ? -20.294 1.200 29.462 1.00 72.12 70 PHE A O 1
ATOM 561 N N . LEU A 1 71 ? -18.050 1.165 29.390 1.00 80.50 71 LEU A N 1
ATOM 562 C CA . LEU A 1 71 ? -17.868 0.776 30.792 1.00 80.50 71 LEU A CA 1
ATOM 563 C C . LEU A 1 71 ? -18.071 1.941 31.775 1.00 80.50 71 LEU A C 1
ATOM 565 O O . LEU A 1 71 ? -18.416 1.693 32.927 1.00 80.50 71 LEU A O 1
ATOM 569 N N . ILE A 1 72 ? -17.851 3.189 31.344 1.00 84.12 72 ILE A N 1
ATOM 570 C CA . ILE A 1 72 ? -17.927 4.385 32.203 1.00 84.12 72 ILE A CA 1
ATOM 571 C C . ILE A 1 72 ? -19.281 5.098 32.054 1.00 84.12 72 ILE A C 1
ATOM 573 O O . ILE A 1 72 ? -19.943 5.383 33.046 1.00 84.12 72 ILE A O 1
ATOM 577 N N . GLU A 1 73 ? -19.714 5.358 30.819 1.00 75.56 73 GLU A N 1
ATOM 578 C CA . GLU A 1 73 ? -20.981 6.018 30.478 1.00 75.56 73 GLU A CA 1
ATOM 579 C C . GLU A 1 73 ? -21.674 5.287 29.304 1.00 75.56 73 GLU A C 1
ATOM 581 O O . GLU A 1 73 ? -21.609 5.725 28.145 1.00 75.56 73 GLU A O 1
ATOM 586 N N . PRO A 1 74 ? -22.360 4.159 29.583 1.00 64.00 74 PRO A N 1
ATOM 587 C CA . PRO A 1 74 ? -22.942 3.294 28.556 1.00 64.00 74 PRO A CA 1
ATOM 588 C C . PRO A 1 74 ? -24.000 3.973 27.680 1.00 64.00 74 PRO A C 1
ATOM 590 O O . PRO A 1 74 ? -24.037 3.700 26.484 1.00 64.00 74 PRO A O 1
ATOM 593 N N . SER A 1 75 ? -24.837 4.870 28.219 1.00 73.81 75 SER A N 1
ATOM 594 C CA . SER A 1 75 ? -25.922 5.489 27.436 1.00 73.81 75 SER A CA 1
ATOM 595 C C . SER A 1 75 ? -25.401 6.426 26.344 1.00 73.81 75 SER A C 1
ATOM 597 O O . SER A 1 75 ? -25.785 6.295 25.185 1.00 73.81 75 SER A O 1
ATOM 599 N N . LYS A 1 76 ? -24.462 7.317 26.682 1.00 73.31 76 LYS A N 1
ATOM 600 C CA . LYS A 1 76 ? -23.885 8.267 25.721 1.00 73.31 76 LYS A CA 1
ATOM 601 C C . LYS A 1 76 ? -23.020 7.580 24.666 1.00 73.31 76 LYS A C 1
ATOM 603 O O . LYS A 1 76 ? -23.034 7.981 23.505 1.00 73.31 76 LYS A O 1
ATOM 608 N N . THR A 1 77 ? -22.273 6.544 25.049 1.00 64.56 77 THR A N 1
ATOM 609 C CA . THR A 1 77 ? -21.409 5.813 24.108 1.00 64.56 77 THR A CA 1
ATOM 610 C C . THR A 1 77 ? -22.216 4.904 23.169 1.00 64.56 77 THR A C 1
ATOM 612 O O . THR A 1 77 ? -21.839 4.717 22.008 1.00 64.56 77 THR A O 1
ATOM 615 N N . TYR A 1 78 ? -23.364 4.390 23.626 1.00 66.06 78 TYR A N 1
ATOM 616 C CA . TYR A 1 78 ? -24.325 3.661 22.795 1.00 66.06 78 TYR A CA 1
ATOM 617 C C . TYR A 1 78 ? -24.934 4.549 21.704 1.00 66.06 78 TYR A C 1
ATOM 619 O O . TYR A 1 78 ? -24.877 4.187 20.528 1.00 66.06 78 TYR A O 1
ATOM 627 N N . ASP A 1 79 ? -25.410 5.745 22.059 1.00 73.62 79 ASP A N 1
ATOM 628 C CA . ASP A 1 79 ? -25.974 6.688 21.084 1.00 73.62 79 ASP A CA 1
ATOM 629 C C . ASP A 1 79 ? -24.948 7.108 20.015 1.00 73.62 79 ASP A C 1
ATOM 631 O O . ASP A 1 79 ? -25.289 7.216 18.840 1.00 73.62 79 ASP A O 1
ATOM 635 N N . ALA A 1 80 ? -23.668 7.251 20.384 1.00 69.25 80 ALA A N 1
ATOM 636 C CA . ALA A 1 80 ? -22.584 7.610 19.462 1.00 69.25 80 ALA A CA 1
ATOM 637 C C . ALA A 1 80 ? -22.028 6.443 18.612 1.00 69.25 80 ALA A C 1
ATOM 639 O O . ALA A 1 80 ? -21.227 6.667 17.703 1.00 69.25 80 ALA A O 1
ATOM 640 N N . SER A 1 81 ? -22.373 5.188 18.917 1.00 60.44 81 SER A N 1
ATOM 641 C CA . SER A 1 81 ? -21.876 4.000 18.193 1.00 60.44 81 SER A CA 1
ATOM 642 C C . SER A 1 81 ? -22.945 3.277 17.378 1.00 60.44 81 SER A C 1
ATOM 644 O O . SER A 1 81 ? -22.605 2.461 16.526 1.00 60.44 81 SER A O 1
ATOM 646 N N . LYS A 1 82 ? -24.218 3.618 17.586 1.00 67.44 82 LYS A N 1
ATOM 647 C CA . LYS A 1 82 ? -25.380 3.034 16.909 1.00 67.44 82 LY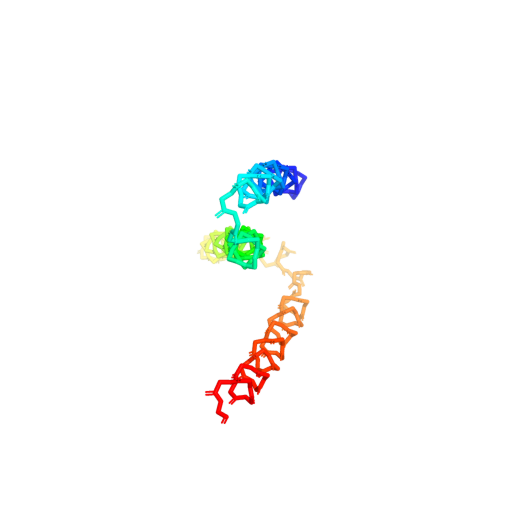S A CA 1
ATOM 648 C C . LYS A 1 82 ? -25.341 3.126 15.376 1.00 67.44 82 LYS A C 1
ATOM 650 O O . LYS A 1 82 ? -25.950 2.288 14.716 1.00 67.44 82 LYS A O 1
ATOM 655 N N . GLU A 1 83 ? -24.646 4.114 14.814 1.00 66.69 83 GLU A N 1
ATOM 656 C CA . GLU A 1 83 ? -24.579 4.333 13.360 1.00 66.69 83 GLU A CA 1
ATOM 657 C C . GLU A 1 83 ? -23.321 3.749 12.689 1.00 66.69 83 GLU A C 1
ATOM 659 O O . GLU A 1 83 ? -23.238 3.705 11.461 1.00 66.69 83 GLU A O 1
ATOM 664 N N . ASP A 1 84 ? -22.355 3.240 13.463 1.00 64.19 84 ASP A N 1
ATOM 665 C CA . ASP A 1 84 ? -21.122 2.677 12.908 1.00 64.19 84 ASP A CA 1
ATOM 666 C C . ASP A 1 84 ? -21.351 1.251 12.388 1.00 64.19 84 ASP A C 1
ATOM 668 O O . ASP A 1 84 ? -21.543 0.302 13.151 1.00 64.19 84 ASP A O 1
ATOM 672 N N . THR A 1 85 ? -21.289 1.071 11.066 1.00 64.25 85 THR A N 1
ATOM 673 C CA . THR A 1 85 ? -21.467 -0.245 10.437 1.00 64.25 85 THR A CA 1
ATOM 674 C C . THR A 1 85 ? -20.127 -0.964 10.232 1.00 64.25 85 THR A C 1
ATOM 676 O O . THR A 1 85 ? -19.221 -0.490 9.548 1.00 64.25 85 THR A O 1
ATOM 679 N N . LEU A 1 86 ? -19.996 -2.167 10.799 1.00 62.97 86 LEU A N 1
ATOM 680 C CA . LEU A 1 86 ? -18.848 -3.064 10.568 1.00 62.97 86 LEU A CA 1
ATOM 681 C C . LEU A 1 86 ? -18.832 -3.658 9.147 1.00 62.97 86 LEU A C 1
ATOM 683 O O . LEU A 1 86 ? -17.787 -4.102 8.671 1.00 62.97 86 LEU A O 1
ATOM 687 N N . GLY A 1 87 ? -19.982 -3.650 8.464 1.00 60.31 87 GLY A N 1
ATOM 688 C CA . GLY A 1 87 ? -20.184 -4.316 7.177 1.00 60.31 87 GLY A CA 1
ATOM 689 C C . GLY A 1 87 ? -19.320 -3.774 6.039 1.00 60.31 87 GLY A C 1
ATOM 690 O O . GLY A 1 87 ? -18.906 -4.549 5.176 1.00 60.31 87 GLY A O 1
ATOM 691 N N . ASP A 1 88 ? -18.984 -2.483 6.044 1.00 61.47 88 ASP A N 1
ATOM 692 C CA . ASP A 1 88 ? -18.108 -1.927 5.011 1.00 61.47 88 ASP A CA 1
ATOM 693 C C . ASP A 1 88 ? -16.652 -2.365 5.192 1.00 61.47 88 ASP A C 1
ATOM 695 O O . ASP A 1 88 ? -16.000 -2.705 4.210 1.00 61.47 88 ASP A O 1
ATOM 699 N N . ALA A 1 89 ? -16.150 -2.478 6.427 1.00 61.28 89 ALA A N 1
ATOM 700 C CA . ALA A 1 89 ? -14.794 -2.974 6.681 1.00 61.28 89 ALA A CA 1
ATOM 701 C C . ALA A 1 89 ? -14.629 -4.454 6.282 1.00 61.28 89 ALA A C 1
ATOM 703 O O . ALA A 1 89 ? -13.596 -4.841 5.734 1.00 61.28 89 ALA A O 1
ATOM 704 N N . THR A 1 90 ? -15.664 -5.272 6.496 1.00 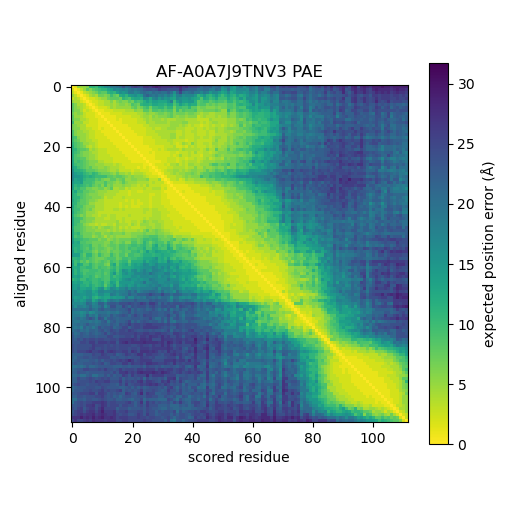69.25 90 THR A N 1
ATOM 705 C CA . THR A 1 90 ? -15.661 -6.688 6.106 1.00 69.25 90 THR A CA 1
ATOM 706 C C . THR A 1 90 ? -15.594 -6.874 4.588 1.00 69.25 90 THR A C 1
ATOM 708 O O . THR A 1 90 ? -14.900 -7.776 4.123 1.00 69.25 90 THR A O 1
ATOM 711 N N . LYS A 1 91 ? -16.239 -6.008 3.793 1.00 63.34 91 LYS A N 1
ATOM 712 C CA . LYS A 1 91 ? -16.172 -6.082 2.320 1.00 63.34 91 LYS A CA 1
ATOM 713 C C . LYS A 1 91 ? -14.744 -5.914 1.794 1.00 63.34 91 LYS A C 1
ATOM 715 O O . LYS A 1 91 ? -14.321 -6.698 0.949 1.00 63.34 91 LYS A O 1
ATOM 720 N N . TYR A 1 92 ? -13.983 -4.950 2.318 1.00 63.06 92 TYR A N 1
ATOM 721 C CA . TYR A 1 92 ? -12.587 -4.740 1.907 1.00 63.06 92 TYR A CA 1
ATOM 722 C C . TYR A 1 92 ? -11.677 -5.907 2.315 1.00 63.06 92 TYR A C 1
ATOM 724 O O . TYR A 1 92 ? -10.840 -6.332 1.523 1.00 63.06 92 TYR A O 1
ATOM 732 N N . PHE A 1 93 ? -11.891 -6.489 3.501 1.00 72.62 93 PHE A N 1
ATOM 733 C CA . PHE A 1 93 ? -11.158 -7.679 3.946 1.00 72.62 93 PHE A CA 1
ATOM 734 C C . PHE A 1 93 ? -11.385 -8.891 3.025 1.00 72.62 93 PHE A C 1
ATOM 736 O O . PHE A 1 93 ? -10.438 -9.595 2.671 1.00 72.62 93 PHE A O 1
ATOM 743 N N . VAL A 1 94 ? -12.627 -9.110 2.579 1.00 73.81 94 VAL A N 1
ATOM 744 C CA . VAL A 1 94 ? -12.972 -10.197 1.646 1.00 73.81 94 VAL A CA 1
ATOM 745 C C . VAL A 1 94 ? -12.352 -9.974 0.261 1.00 73.81 94 VAL A C 1
ATOM 747 O O . VAL A 1 94 ? -11.822 -10.916 -0.330 1.00 73.81 94 VAL A O 1
ATOM 750 N N . ILE A 1 95 ? -12.353 -8.736 -0.243 1.00 76.25 95 ILE A N 1
ATOM 751 C CA . ILE A 1 95 ? -11.704 -8.386 -1.519 1.00 76.25 95 ILE A CA 1
ATOM 752 C C . ILE A 1 95 ? -10.188 -8.628 -1.445 1.00 76.25 95 ILE A C 1
ATOM 754 O O . ILE A 1 95 ? -9.613 -9.217 -2.360 1.00 76.25 95 ILE A O 1
ATOM 758 N N . LEU A 1 96 ? -9.546 -8.244 -0.338 1.00 70.12 96 LEU A N 1
ATOM 759 C CA . LEU A 1 96 ? -8.114 -8.460 -0.117 1.00 70.12 96 LEU A CA 1
ATOM 760 C C . LEU A 1 96 ? -7.750 -9.956 -0.123 1.00 70.12 96 LEU A C 1
ATOM 762 O O . LEU A 1 96 ? -6.767 -10.352 -0.750 1.00 70.12 96 LEU A O 1
ATOM 766 N N . MET A 1 97 ? -8.571 -10.796 0.516 1.00 70.25 97 MET A N 1
ATOM 767 C CA . MET A 1 97 ? -8.400 -12.254 0.515 1.00 70.25 97 MET A CA 1
ATOM 768 C C . MET A 1 97 ? -8.498 -12.861 -0.891 1.00 70.25 97 MET A C 1
ATOM 770 O O . MET A 1 97 ? -7.694 -13.729 -1.234 1.00 70.25 97 MET A O 1
ATOM 774 N N . MET A 1 98 ? -9.432 -12.395 -1.728 1.00 78.69 98 MET A N 1
ATOM 775 C CA . MET A 1 98 ? -9.531 -12.851 -3.122 1.00 78.69 98 MET A CA 1
ATOM 776 C C . MET A 1 98 ? -8.286 -12.491 -3.930 1.00 78.69 98 MET A C 1
ATOM 778 O O . MET A 1 98 ? -7.756 -13.339 -4.645 1.00 78.69 98 MET A O 1
ATOM 782 N N . ILE A 1 99 ? -7.794 -11.258 -3.798 1.00 82.69 99 ILE A N 1
ATOM 783 C CA . ILE A 1 99 ? -6.594 -10.808 -4.514 1.00 82.69 99 ILE A CA 1
ATOM 784 C C . ILE A 1 99 ? -5.376 -11.641 -4.087 1.00 82.69 99 ILE A C 1
ATOM 786 O O . ILE A 1 99 ? -4.631 -12.113 -4.945 1.00 82.69 99 ILE A O 1
ATOM 790 N N . PHE A 1 100 ? -5.203 -11.887 -2.783 1.00 75.50 100 PHE A N 1
ATOM 791 C CA . PHE A 1 100 ? -4.122 -12.729 -2.262 1.00 75.50 100 PHE A CA 1
ATOM 792 C C . PHE A 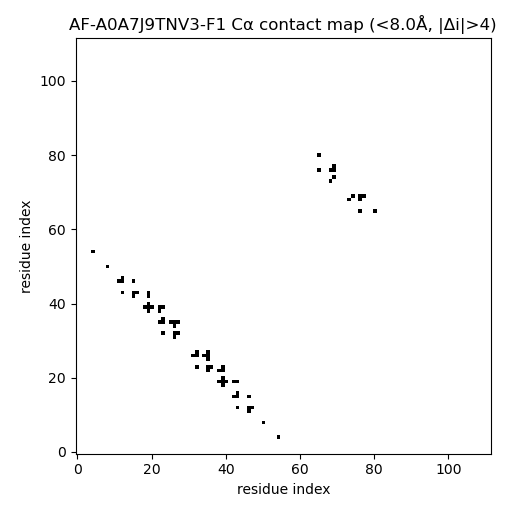1 100 ? -4.196 -14.167 -2.793 1.00 75.50 100 PHE A C 1
ATOM 794 O O . PHE A 1 100 ? -3.176 -14.731 -3.192 1.00 75.50 100 PHE A O 1
ATOM 801 N N . ALA A 1 101 ? -5.394 -14.755 -2.846 1.00 81.69 101 ALA A N 1
ATOM 802 C CA . ALA A 1 101 ? -5.592 -16.098 -3.382 1.00 81.69 101 ALA A CA 1
ATOM 803 C C . ALA A 1 101 ? -5.231 -16.178 -4.875 1.00 81.69 101 ALA A C 1
ATOM 805 O O . ALA A 1 101 ? -4.497 -17.077 -5.282 1.00 81.69 101 ALA A O 1
ATOM 806 N N . ILE A 1 102 ? -5.675 -15.207 -5.680 1.00 86.81 102 ILE A N 1
ATOM 807 C CA . ILE A 1 102 ? -5.383 -15.158 -7.120 1.00 86.81 102 ILE A CA 1
ATOM 808 C C . ILE A 1 102 ? -3.877 -14.993 -7.367 1.00 86.81 102 ILE A C 1
ATOM 810 O O . ILE A 1 102 ? -3.317 -15.699 -8.204 1.00 86.81 102 ILE A O 1
ATOM 814 N N . LEU A 1 103 ? -3.197 -14.122 -6.611 1.00 71.31 103 LEU A N 1
ATOM 815 C CA . LEU A 1 103 ? -1.745 -13.943 -6.728 1.00 71.31 103 LEU A CA 1
ATOM 816 C C . LEU A 1 103 ? -0.978 -15.238 -6.436 1.00 71.31 103 LEU A C 1
ATOM 818 O O . LEU A 1 103 ? -0.022 -15.558 -7.137 1.00 71.31 103 LEU A O 1
ATOM 822 N N . ASN A 1 104 ? -1.402 -15.988 -5.415 1.00 77.88 104 ASN A N 1
ATOM 823 C CA . ASN A 1 104 ? -0.770 -17.260 -5.068 1.00 77.88 104 ASN A CA 1
ATOM 824 C C . ASN A 1 104 ? -0.939 -18.306 -6.174 1.00 77.88 104 ASN A C 1
ATOM 826 O O . ASN A 1 104 ? 0.015 -19.016 -6.473 1.00 77.88 104 ASN A O 1
ATOM 830 N N . VAL A 1 105 ? -2.113 -18.369 -6.810 1.00 86.94 105 VAL A N 1
ATOM 831 C CA . VAL A 1 105 ? -2.377 -19.282 -7.934 1.00 86.94 105 VAL A CA 1
ATOM 832 C C . VAL A 1 105 ? -1.524 -18.935 -9.157 1.00 86.94 105 VAL A C 1
ATOM 834 O O . VAL A 1 105 ? -1.007 -19.822 -9.829 1.00 86.94 105 VAL A O 1
ATOM 837 N N . ILE A 1 106 ? -1.342 -17.647 -9.451 1.00 78.94 106 ILE A N 1
ATOM 838 C CA . ILE A 1 106 ? -0.502 -17.219 -10.577 1.00 78.94 106 ILE A CA 1
ATOM 839 C C . ILE A 1 106 ? 0.973 -17.517 -10.283 1.00 78.94 106 ILE A C 1
ATOM 841 O O . ILE A 1 106 ? 1.663 -18.077 -11.131 1.00 78.94 106 ILE A O 1
ATOM 845 N N . SER A 1 107 ? 1.454 -17.206 -9.076 1.00 68.31 107 SER A N 1
ATOM 846 C CA . SER A 1 107 ? 2.824 -17.531 -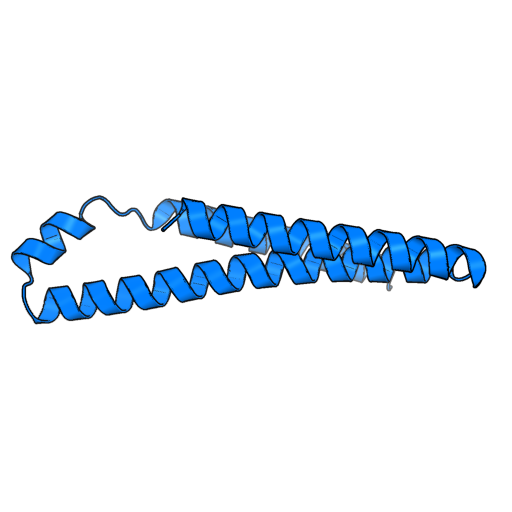8.670 1.00 68.31 107 SER A CA 1
ATOM 847 C C . SER A 1 107 ? 3.085 -19.036 -8.694 1.00 68.31 107 SER A C 1
ATOM 849 O O . SER A 1 107 ? 4.113 -19.458 -9.210 1.00 68.31 107 SER A O 1
ATOM 851 N N . SER A 1 108 ? 2.166 -19.874 -8.207 1.00 72.3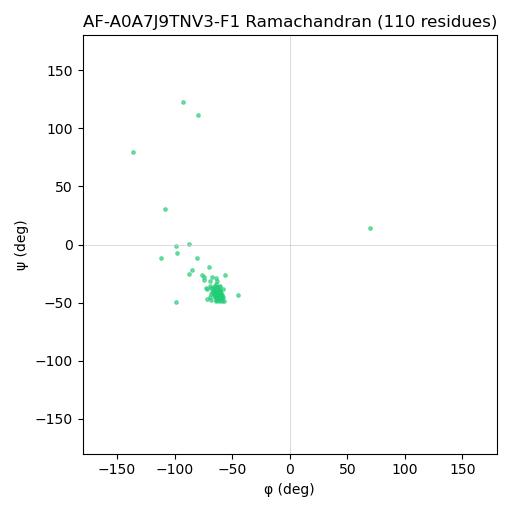8 108 SER A N 1
ATOM 852 C CA . SER A 1 108 ? 2.375 -21.323 -8.262 1.00 72.38 108 SER A CA 1
ATOM 853 C C . SER A 1 108 ? 2.439 -21.855 -9.694 1.00 72.38 108 SER A C 1
ATOM 855 O O . SER A 1 108 ? 3.138 -22.831 -9.925 1.00 72.38 108 SER A O 1
ATOM 857 N N . HIS A 1 109 ? 1.766 -21.212 -10.652 1.00 65.50 109 HIS A N 1
ATOM 858 C CA . HIS A 1 109 ? 1.777 -21.635 -12.051 1.00 65.50 109 HIS A CA 1
ATOM 859 C C . HIS A 1 109 ? 2.964 -21.100 -12.871 1.00 65.50 109 HIS A C 1
ATOM 861 O O . HIS A 1 109 ? 3.296 -21.674 -13.899 1.00 65.50 109 HIS A O 1
ATOM 867 N N . VAL A 1 110 ? 3.597 -20.001 -12.450 1.00 64.06 110 VAL A N 1
ATOM 868 C CA . VAL A 1 110 ? 4.785 -19.429 -13.118 1.00 64.06 110 VAL A CA 1
ATOM 869 C C . VAL A 1 110 ? 6.089 -20.046 -12.593 1.00 64.06 110 VAL A C 1
ATOM 871 O O . VAL A 1 110 ? 7.094 -20.053 -13.299 1.00 64.06 110 VAL A O 1
ATOM 874 N N . PHE A 1 111 ? 6.085 -20.554 -11.357 1.00 54.53 111 PHE A N 1
ATOM 875 C CA . PHE A 1 111 ? 7.258 -21.137 -10.696 1.00 54.53 111 PHE A CA 1
ATOM 876 C C . PHE A 1 111 ? 7.328 -22.682 -10.751 1.00 54.53 111 PHE A C 1
ATOM 878 O O . PHE A 1 111 ? 8.308 -23.241 -10.256 1.00 54.53 111 PHE A O 1
ATOM 885 N N . PHE A 1 112 ? 6.339 -23.358 -11.353 1.00 49.19 112 PHE A N 1
ATOM 886 C CA . PHE A 1 112 ? 6.329 -24.797 -11.678 1.00 49.19 112 PHE A CA 1
ATOM 887 C C . PHE A 1 112 ? 6.111 -24.996 -13.177 1.00 49.19 112 PHE A C 1
ATOM 889 O O . PHE A 1 112 ? 6.752 -25.913 -13.738 1.00 49.19 112 PHE A O 1
#

Mean predicted aligned error: 14.39 Å